Protein AF-A0AAV1U982-F1 (afdb_monomer_lite)

Secondary structure (DSSP, 8-state):
---------------HHHHHHHHHHHHHHHHHHHHH-TT-----SSHHHHHHHHHHHHHHHHHHHHHHHHHHHHH----TTS-HHHHHHHHHHHHH--

Structure (mmCIF, N/CA/C/O backbone):
data_AF-A0AAV1U982-F1
#
_entry.id   AF-A0AAV1U982-F1
#
loop_
_atom_site.group_PDB
_atom_site.id
_atom_site.type_symbol
_atom_site.label_atom_id
_atom_site.label_alt_id
_atom_site.label_comp_id
_atom_site.label_asym_id
_atom_site.label_entity_id
_atom_site.label_seq_id
_atom_site.pdbx_PDB_ins_code
_atom_site.Cartn_x
_atom_site.Cartn_y
_atom_site.Cartn_z
_atom_site.occupancy
_atom_site.B_iso_or_equiv
_atom_site.auth_seq_id
_atom_site.auth_comp_id
_atom_site.auth_asym_id
_atom_site.auth_atom_id
_atom_site.pdbx_PDB_model_num
ATOM 1 N N . MET A 1 1 ? 1.838 25.185 39.416 1.00 40.28 1 MET A N 1
ATOM 2 C CA . MET A 1 1 ? 0.554 24.454 39.418 1.00 40.28 1 MET A CA 1
ATOM 3 C C . MET A 1 1 ? 0.327 23.900 38.020 1.00 40.28 1 MET A C 1
ATOM 5 O O . MET A 1 1 ? -0.141 24.627 37.158 1.00 40.28 1 MET A O 1
ATOM 9 N N . LEU A 1 2 ? 0.761 22.664 37.767 1.00 40.66 2 LEU A N 1
ATOM 10 C CA . LEU A 1 2 ? 0.480 21.947 36.520 1.00 40.66 2 LEU A CA 1
ATOM 11 C C . LEU A 1 2 ? -0.808 21.162 36.752 1.00 40.66 2 LEU A C 1
ATOM 13 O O . LEU A 1 2 ? -0.818 20.217 37.538 1.00 40.66 2 LEU A O 1
ATOM 17 N N . ALA A 1 3 ? -1.898 21.638 36.156 1.00 47.47 3 ALA A N 1
ATOM 18 C CA . ALA A 1 3 ? -3.195 20.991 36.240 1.00 47.47 3 ALA A CA 1
ATOM 19 C C . ALA A 1 3 ? -3.111 19.592 35.621 1.00 47.47 3 ALA A C 1
ATOM 21 O O . ALA A 1 3 ? -2.568 19.406 34.531 1.00 47.47 3 ALA A O 1
ATOM 22 N N . HIS A 1 4 ? -3.626 18.624 36.369 1.00 44.03 4 HIS A N 1
ATOM 23 C CA . HIS A 1 4 ? -3.755 17.233 35.989 1.00 44.03 4 HIS A CA 1
ATOM 24 C C . HIS A 1 4 ? -4.464 17.097 34.642 1.00 44.03 4 HIS A C 1
ATOM 26 O O . HIS A 1 4 ? -5.653 17.379 34.518 1.00 44.03 4 HIS A O 1
ATOM 32 N N . VAL A 1 5 ? -3.736 16.609 33.639 1.00 49.09 5 VAL A N 1
ATOM 33 C CA . VAL A 1 5 ? -4.357 15.882 32.536 1.00 49.09 5 VAL A CA 1
ATOM 34 C C . VAL A 1 5 ? -4.720 14.519 33.112 1.00 49.09 5 VAL A C 1
ATOM 36 O O . VAL A 1 5 ? -3.931 13.577 33.066 1.00 49.09 5 VAL A O 1
ATOM 39 N N . GLU A 1 6 ? -5.893 14.436 33.737 1.00 45.06 6 GLU A N 1
ATOM 40 C CA . GLU A 1 6 ? -6.558 13.155 33.940 1.00 45.06 6 GLU A CA 1
ATOM 41 C C . GLU A 1 6 ? -6.852 12.587 32.553 1.00 45.06 6 GLU A C 1
ATOM 43 O O . GLU A 1 6 ? -7.830 12.935 31.889 1.00 45.06 6 GLU A O 1
ATOM 48 N N . VAL A 1 7 ? -5.962 11.712 32.089 1.00 53.00 7 VAL A N 1
ATOM 49 C CA . VAL A 1 7 ? -6.302 10.753 31.048 1.00 53.00 7 VAL A CA 1
ATOM 50 C C . VAL A 1 7 ? -7.336 9.831 31.679 1.00 53.00 7 VAL A C 1
ATOM 52 O O . VAL A 1 7 ? -7.006 8.852 32.342 1.00 53.00 7 VAL A O 1
ATOM 55 N N . VAL A 1 8 ? -8.607 10.184 31.512 1.00 44.59 8 VAL A N 1
ATOM 56 C CA . VAL A 1 8 ? -9.733 9.309 31.815 1.00 44.59 8 VAL A CA 1
ATOM 57 C C . VAL A 1 8 ? -9.675 8.153 30.816 1.00 44.59 8 VAL A C 1
ATOM 59 O O . VAL A 1 8 ? -10.343 8.155 29.784 1.00 44.59 8 VAL A O 1
ATOM 62 N N . THR A 1 9 ? -8.866 7.135 31.107 1.00 49.06 9 THR A N 1
ATOM 63 C CA . THR A 1 9 ? -9.053 5.791 30.556 1.00 49.06 9 THR A CA 1
ATOM 64 C C . THR A 1 9 ? -10.247 5.169 31.266 1.00 49.06 9 THR A C 1
ATOM 66 O O . THR A 1 9 ? -10.111 4.275 32.096 1.00 49.06 9 THR A O 1
ATOM 69 N N . LYS A 1 10 ? -11.445 5.681 30.967 1.00 45.72 10 LYS A N 1
ATOM 70 C CA . LYS A 1 10 ? -12.675 4.942 31.229 1.00 45.72 10 LYS A CA 1
ATOM 71 C C . LYS A 1 10 ? -12.667 3.790 30.234 1.00 45.72 10 LYS A C 1
ATOM 73 O O . LYS A 1 10 ? -12.790 4.032 29.032 1.00 45.72 10 LYS A O 1
ATOM 78 N N . GLU A 1 11 ? -12.457 2.571 30.720 1.00 51.62 11 GLU A N 1
ATOM 79 C CA . GLU A 1 11 ? -12.699 1.355 29.947 1.00 51.62 11 GLU A CA 1
ATOM 80 C C . GLU A 1 11 ? -14.103 1.485 29.341 1.00 51.62 11 GLU A C 1
ATOM 82 O O . GLU A 1 11 ? -15.107 1.509 30.054 1.00 51.62 11 GLU A O 1
ATOM 87 N N . ARG A 1 12 ? -14.182 1.740 28.028 1.00 60.62 12 ARG A N 1
ATOM 88 C CA . ARG A 1 12 ? -15.472 1.860 27.348 1.00 60.62 12 ARG A CA 1
ATOM 89 C C . ARG A 1 12 ? -16.096 0.474 27.352 1.00 60.62 12 ARG A C 1
ATOM 91 O O . ARG A 1 12 ? -15.610 -0.411 26.650 1.00 60.62 12 ARG A O 1
ATOM 98 N N . GLU A 1 13 ? -17.177 0.313 28.108 1.00 63.88 13 GLU A N 1
ATOM 99 C CA . GLU A 1 13 ? -18.085 -0.818 27.944 1.00 63.88 13 GLU A CA 1
ATOM 100 C C . GLU A 1 13 ? -18.425 -0.951 26.458 1.00 63.88 13 GLU A C 1
ATOM 102 O O . GLU A 1 13 ? -18.848 0.003 25.795 1.00 63.88 13 GLU A O 1
ATOM 107 N N . THR A 1 14 ? -18.125 -2.121 25.907 1.00 68.50 14 THR A N 1
ATOM 108 C CA . THR A 1 14 ? -18.278 -2.398 24.484 1.00 68.50 14 THR A CA 1
ATOM 109 C C . THR A 1 14 ? -19.759 -2.650 24.226 1.00 68.50 14 THR A C 1
ATOM 111 O O . THR A 1 14 ? -20.268 -3.723 24.531 1.00 68.50 14 THR A O 1
ATOM 114 N N . THR A 1 15 ? -20.479 -1.637 23.746 1.00 86.19 15 THR A N 1
ATOM 115 C CA . THR A 1 15 ? -21.914 -1.759 23.456 1.00 86.19 15 THR A CA 1
ATOM 116 C C . THR A 1 15 ? -22.147 -2.533 22.157 1.00 86.19 15 THR A C 1
ATOM 118 O O . THR A 1 15 ? -21.286 -2.562 21.278 1.00 86.19 15 THR A O 1
ATOM 121 N N . GLU A 1 16 ? -23.327 -3.131 21.994 1.00 85.44 16 GLU A N 1
ATOM 122 C CA . GLU A 1 16 ? -23.722 -3.809 20.747 1.00 85.44 16 GLU A CA 1
ATOM 123 C C . GLU A 1 16 ? -23.619 -2.869 19.534 1.00 85.44 16 GLU A C 1
ATOM 125 O O . GLU A 1 16 ? -22.987 -3.203 18.536 1.00 85.44 16 GLU A O 1
ATOM 130 N N . ALA A 1 17 ? -24.086 -1.625 19.682 1.00 86.94 17 ALA A N 1
ATOM 131 C CA . ALA A 1 17 ? -23.926 -0.586 18.665 1.00 86.94 17 ALA A CA 1
ATOM 132 C C . ALA A 1 17 ? -22.451 -0.281 18.335 1.00 86.94 17 ALA A C 1
ATOM 134 O O . ALA A 1 17 ? -22.129 0.105 17.212 1.00 86.94 17 ALA A O 1
ATOM 135 N N . TRP A 1 18 ? -21.529 -0.426 19.292 1.00 85.31 18 TRP A N 1
ATOM 136 C CA . TRP A 1 18 ? -20.099 -0.273 19.021 1.00 85.31 18 TRP A CA 1
ATOM 137 C C . TRP A 1 18 ? -19.561 -1.443 18.189 1.00 85.31 18 TRP A C 1
ATOM 139 O O . TRP A 1 18 ? -18.811 -1.211 17.245 1.00 85.31 18 TRP A O 1
ATOM 149 N N . LEU A 1 19 ? -19.982 -2.675 18.490 1.00 87.69 19 LEU A N 1
ATOM 150 C CA . LEU A 1 19 ? -19.594 -3.876 17.742 1.00 87.69 19 LEU A CA 1
ATOM 151 C C . LEU A 1 19 ? -20.119 -3.845 16.301 1.00 87.69 19 LEU A C 1
ATOM 153 O O . LEU A 1 19 ? -19.364 -4.122 15.374 1.00 87.69 19 LEU A O 1
ATOM 157 N N . GLU A 1 20 ? -21.372 -3.440 16.092 1.00 89.44 20 GLU A N 1
ATOM 158 C CA . GLU A 1 20 ? -21.938 -3.273 14.746 1.00 89.44 20 GLU A CA 1
ATOM 159 C C . GLU A 1 20 ? -21.163 -2.242 13.915 1.00 89.44 20 GLU A C 1
ATOM 161 O O . GLU A 1 20 ? -20.906 -2.448 12.725 1.00 89.44 20 GLU A O 1
ATOM 166 N N . ASN A 1 21 ? -20.758 -1.135 14.543 1.00 89.44 21 ASN A N 1
ATOM 167 C CA . ASN A 1 21 ? -19.942 -0.118 13.888 1.00 89.44 21 ASN A CA 1
ATOM 168 C C . ASN A 1 21 ? -18.518 -0.613 13.593 1.00 89.44 21 ASN A C 1
ATOM 170 O O . ASN A 1 21 ? -17.988 -0.294 12.530 1.00 89.44 21 ASN A O 1
ATOM 174 N N . ASP A 1 22 ? -17.909 -1.406 14.480 1.00 87.38 22 ASP A N 1
ATOM 175 C CA . ASP A 1 22 ? -16.592 -2.018 14.249 1.00 87.38 22 ASP A CA 1
ATOM 176 C C . ASP A 1 22 ? -16.634 -3.011 13.075 1.00 87.38 22 ASP A C 1
ATOM 178 O O . ASP A 1 22 ? -15.781 -2.951 12.192 1.00 87.38 22 ASP A O 1
ATOM 182 N N . VAL A 1 23 ? -17.674 -3.848 12.984 1.00 91.38 23 VAL A N 1
ATOM 183 C CA . VAL A 1 23 ? -17.868 -4.771 11.849 1.00 91.38 23 VAL A CA 1
ATOM 184 C C . VAL A 1 23 ? -18.075 -4.007 10.540 1.00 91.38 23 VAL A C 1
ATOM 186 O O . VAL A 1 23 ? -17.450 -4.332 9.532 1.00 91.38 23 VAL A O 1
ATOM 189 N N . ARG A 1 24 ? -18.898 -2.950 10.546 1.00 92.19 24 ARG A N 1
ATOM 190 C CA . ARG A 1 24 ? -19.110 -2.104 9.361 1.00 92.19 24 ARG A CA 1
ATOM 191 C C . ARG A 1 24 ? -17.822 -1.416 8.911 1.00 92.19 24 ARG A C 1
ATOM 193 O O . ARG A 1 24 ? -17.547 -1.342 7.718 1.00 92.19 24 ARG A O 1
ATOM 200 N N . ALA A 1 25 ? -17.029 -0.914 9.853 1.00 90.19 25 ALA A N 1
ATOM 201 C CA . ALA A 1 25 ? -15.741 -0.307 9.548 1.0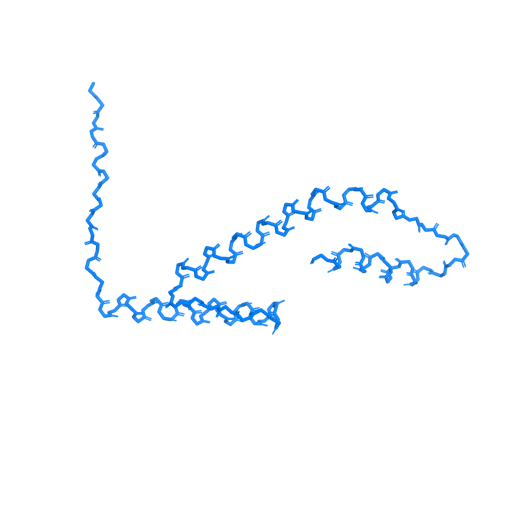0 90.19 25 ALA A CA 1
ATOM 202 C C . ALA A 1 25 ? -14.751 -1.334 8.972 1.00 90.19 25 ALA A C 1
ATOM 204 O O . ALA A 1 25 ? -14.023 -1.015 8.034 1.00 90.19 25 ALA A O 1
ATOM 205 N N . LEU A 1 26 ? -14.750 -2.567 9.487 1.00 88.56 26 LEU A N 1
ATOM 206 C CA . LEU A 1 26 ? -13.915 -3.651 8.973 1.00 88.56 26 LEU A CA 1
ATOM 207 C C . LEU A 1 26 ? -14.281 -4.023 7.528 1.00 88.56 26 LEU A C 1
ATOM 209 O O . LEU A 1 26 ? -13.382 -4.206 6.712 1.00 88.56 26 LEU A O 1
ATOM 213 N N . ASP A 1 27 ? -15.574 -4.077 7.203 1.00 87.88 27 ASP A N 1
ATOM 214 C CA . ASP A 1 27 ? -16.071 -4.341 5.847 1.00 87.88 27 ASP A CA 1
ATOM 215 C C . ASP A 1 27 ? -15.641 -3.247 4.849 1.00 87.88 27 ASP A C 1
ATOM 217 O O . ASP A 1 27 ? -15.086 -3.544 3.791 1.00 87.88 27 ASP A O 1
ATOM 221 N N . ILE A 1 28 ? -15.769 -1.969 5.229 1.00 87.75 28 ILE A N 1
ATOM 222 C CA . ILE A 1 28 ? -15.295 -0.833 4.414 1.00 87.75 28 ILE A CA 1
ATOM 223 C C . ILE A 1 28 ? -13.785 -0.931 4.151 1.00 87.75 28 ILE A C 1
ATOM 225 O O . ILE A 1 28 ? -13.328 -0.711 3.026 1.00 87.75 28 ILE A O 1
ATOM 229 N N . ILE A 1 29 ? -12.999 -1.267 5.179 1.00 85.38 29 ILE A N 1
ATOM 230 C CA . ILE A 1 29 ? -11.550 -1.446 5.045 1.00 85.38 29 ILE A CA 1
ATOM 231 C C . ILE A 1 29 ? -11.238 -2.61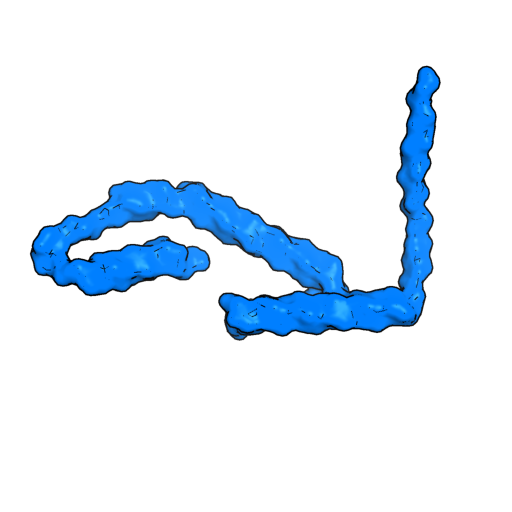4 4.099 1.00 85.38 29 ILE A C 1
ATOM 233 O O . ILE A 1 29 ? -10.396 -2.465 3.214 1.00 85.38 29 ILE A O 1
ATOM 237 N N . ALA A 1 30 ? -11.917 -3.754 4.252 1.00 83.00 30 ALA A N 1
ATOM 238 C CA . ALA A 1 30 ? -11.706 -4.933 3.416 1.00 83.00 30 ALA A CA 1
ATOM 239 C C . ALA A 1 30 ? -11.991 -4.644 1.934 1.00 83.00 30 ALA A C 1
ATOM 241 O O . ALA A 1 30 ? -11.148 -4.943 1.090 1.00 83.00 30 ALA A O 1
ATOM 242 N N . GLN A 1 31 ? -13.104 -3.973 1.626 1.00 82.06 31 GLN A N 1
ATOM 243 C CA . GLN A 1 31 ? -13.453 -3.580 0.256 1.00 82.06 31 GLN A CA 1
ATOM 244 C C . GLN A 1 31 ? -12.401 -2.652 -0.369 1.00 82.06 31 GLN A C 1
ATOM 246 O O . GLN A 1 31 ? -12.011 -2.831 -1.524 1.00 82.06 31 GLN A O 1
ATOM 251 N N . GLY A 1 32 ? -11.898 -1.676 0.397 1.00 78.75 32 GLY A N 1
ATOM 252 C CA . GLY A 1 32 ? -10.840 -0.775 -0.068 1.00 78.75 32 GLY A CA 1
ATOM 253 C C . GLY A 1 32 ? -9.526 -1.502 -0.380 1.00 78.75 32 GLY A C 1
ATOM 254 O O . GLY A 1 32 ? -8.859 -1.179 -1.365 1.00 78.75 32 GLY A O 1
ATOM 255 N N . VAL A 1 33 ? -9.171 -2.507 0.426 1.00 76.69 33 VAL A N 1
ATOM 256 C CA . VAL A 1 33 ? -7.964 -3.326 0.227 1.00 76.69 33 VAL A CA 1
ATOM 257 C C . VAL A 1 33 ? -8.120 -4.281 -0.950 1.00 76.69 33 VAL A C 1
ATOM 259 O O . VAL A 1 33 ? -7.196 -4.376 -1.751 1.00 76.69 33 VAL A O 1
ATOM 262 N N . GLU A 1 34 ? -9.264 -4.952 -1.098 1.00 71.31 34 GLU A N 1
ATOM 263 C CA . GLU A 1 34 ? -9.525 -5.849 -2.232 1.00 71.31 34 GLU A CA 1
ATOM 264 C C . GLU A 1 34 ? -9.465 -5.105 -3.573 1.00 71.31 34 GLU A C 1
ATOM 266 O O . GLU A 1 34 ? -8.910 -5.627 -4.540 1.00 71.31 34 GLU A O 1
ATOM 271 N N . LEU A 1 35 ? -9.954 -3.859 -3.615 1.00 64.00 35 LEU A N 1
ATOM 272 C CA . LEU A 1 35 ? -9.912 -3.022 -4.815 1.00 64.00 35 LEU A CA 1
ATOM 273 C C . LEU A 1 35 ? -8.479 -2.649 -5.233 1.00 64.00 35 LEU A C 1
ATOM 275 O O . LEU A 1 35 ? -8.181 -2.603 -6.425 1.00 64.00 35 LEU A O 1
ATOM 279 N N . GLN A 1 36 ? -7.594 -2.361 -4.274 1.00 63.53 36 GLN A N 1
ATOM 280 C CA . GLN A 1 36 ? -6.228 -1.893 -4.558 1.00 63.53 36 GLN A CA 1
ATOM 281 C C . GLN A 1 36 ? -5.188 -3.025 -4.581 1.00 63.53 36 GLN A C 1
ATOM 283 O O . GLN A 1 36 ? -4.163 -2.920 -5.256 1.00 63.53 36 GLN A O 1
ATOM 288 N N . HIS A 1 37 ? -5.432 -4.113 -3.850 1.00 68.00 37 HIS A N 1
ATOM 289 C CA . HIS A 1 37 ? -4.513 -5.232 -3.652 1.00 68.00 37 HIS A CA 1
ATOM 290 C C . HIS A 1 37 ? -5.269 -6.570 -3.597 1.00 68.00 37 HIS A C 1
ATOM 292 O O . HIS A 1 37 ? -5.361 -7.184 -2.531 1.00 68.00 37 HIS A O 1
ATOM 298 N N . PRO A 1 38 ? -5.749 -7.084 -4.743 1.00 59.28 38 PRO A N 1
ATOM 299 C CA . PRO A 1 38 ? -6.633 -8.253 -4.800 1.00 59.28 38 PRO A CA 1
ATOM 300 C C . PRO A 1 38 ? -6.028 -9.559 -4.247 1.00 59.28 38 PRO A C 1
ATOM 302 O O . PRO A 1 38 ? -6.748 -10.521 -4.002 1.00 59.28 38 PRO A O 1
ATOM 305 N N . THR A 1 39 ? -4.713 -9.620 -4.013 1.00 63.41 39 THR A N 1
ATOM 306 C CA . THR A 1 39 ? -4.037 -10.766 -3.376 1.00 63.41 39 THR A CA 1
ATOM 307 C C . THR A 1 39 ? -3.985 -10.692 -1.847 1.00 63.41 39 THR A C 1
ATOM 309 O O . THR A 1 39 ? -3.603 -11.671 -1.204 1.00 63.41 39 THR A O 1
ATOM 312 N N . LYS A 1 40 ? -4.354 -9.559 -1.234 1.00 64.56 40 LYS A N 1
ATOM 313 C CA . LYS A 1 40 ? -4.216 -9.328 0.209 1.00 64.56 40 LYS A CA 1
ATOM 314 C C . LYS A 1 40 ? -5.553 -9.485 0.919 1.00 64.56 40 LYS A C 1
ATOM 316 O O . LYS A 1 40 ? -6.341 -8.552 1.009 1.00 64.56 40 LYS A O 1
ATOM 321 N N . LYS A 1 41 ? -5.771 -10.665 1.497 1.00 66.94 41 LYS A N 1
ATOM 322 C CA . LYS A 1 41 ? -6.877 -10.905 2.425 1.00 66.94 41 LYS A CA 1
ATOM 323 C C . LYS A 1 41 ? -6.449 -10.535 3.844 1.00 66.94 41 LYS A C 1
ATOM 325 O O . LYS A 1 41 ? -5.449 -11.052 4.339 1.00 66.94 41 LYS A O 1
ATOM 330 N N . LEU A 1 42 ? -7.200 -9.654 4.501 1.00 73.50 42 LEU A N 1
ATOM 331 C CA . LEU A 1 42 ? -6.944 -9.292 5.894 1.00 73.50 42 LEU A CA 1
ATOM 332 C C . LEU A 1 42 ? -7.464 -10.384 6.841 1.00 73.50 42 LEU A C 1
ATOM 334 O O . LEU A 1 42 ? -8.590 -10.851 6.690 1.00 73.50 42 LEU A O 1
ATOM 338 N N . SER A 1 43 ? -6.670 -10.775 7.840 1.00 77.06 43 SER A N 1
ATOM 339 C CA . SER A 1 43 ? -7.051 -11.779 8.850 1.00 77.06 43 SER A CA 1
ATOM 340 C C . SER A 1 43 ? -7.532 -11.162 10.173 1.00 77.06 43 SER A C 1
ATOM 342 O O . SER A 1 43 ? -7.433 -11.793 11.224 1.00 77.06 43 SER A O 1
ATOM 344 N N . SER A 1 44 ? -7.983 -9.907 10.159 1.00 79.25 44 SER A N 1
ATOM 345 C CA . SER A 1 44 ? -8.338 -9.151 11.366 1.00 79.25 44 SER A CA 1
ATOM 346 C C . SER A 1 44 ? -9.805 -9.337 11.751 1.00 79.25 44 SER A C 1
ATOM 348 O O . SER A 1 44 ? -10.676 -9.334 10.892 1.00 79.25 44 SER A O 1
ATOM 350 N N . THR A 1 45 ? -10.081 -9.447 13.053 1.00 83.69 45 THR A N 1
ATOM 351 C CA . THR A 1 45 ? -11.453 -9.577 13.591 1.00 83.69 45 THR A CA 1
ATOM 352 C C . THR A 1 45 ? -12.048 -8.233 14.023 1.00 83.69 45 THR A C 1
ATOM 354 O O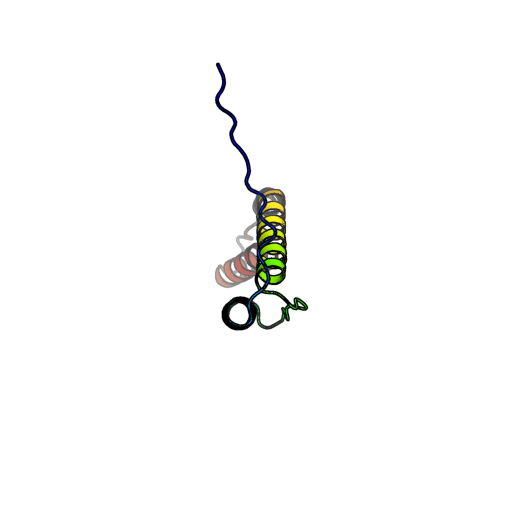 . THR A 1 45 ? -13.240 -8.164 14.294 1.00 83.69 45 THR A O 1
ATOM 357 N N . ARG A 1 46 ? -11.230 -7.171 14.101 1.00 86.06 46 ARG A N 1
ATOM 358 C CA . ARG A 1 46 ? -11.659 -5.805 14.446 1.00 86.06 46 ARG A CA 1
ATOM 359 C C . ARG A 1 46 ? -11.104 -4.768 13.482 1.00 86.06 46 ARG A C 1
ATOM 361 O O . ARG A 1 46 ? -9.963 -4.907 13.023 1.00 86.06 46 ARG A O 1
ATOM 368 N N . ALA A 1 47 ? -11.843 -3.683 13.262 1.00 85.31 47 ALA A N 1
ATOM 369 C CA . ALA A 1 47 ? -11.444 -2.619 12.339 1.00 85.31 47 ALA A CA 1
ATOM 370 C C . ALA A 1 47 ? -10.142 -1.925 12.763 1.00 85.31 47 ALA A C 1
ATOM 372 O O . ALA A 1 47 ? -9.295 -1.619 11.927 1.00 85.31 47 ALA A O 1
ATOM 373 N N . ILE A 1 48 ? -9.925 -1.730 14.068 1.00 83.12 48 ILE A N 1
ATOM 374 C CA . ILE A 1 48 ? -8.692 -1.094 14.560 1.00 83.12 48 ILE A CA 1
ATOM 375 C C . ILE A 1 48 ? -7.442 -1.939 14.278 1.00 83.12 48 ILE A C 1
ATOM 377 O O . ILE A 1 48 ? -6.388 -1.406 13.940 1.00 83.12 48 ILE A O 1
ATOM 381 N N . GLN A 1 49 ? -7.558 -3.265 14.371 1.00 83.25 49 GLN A N 1
ATOM 382 C CA . GLN A 1 49 ? -6.452 -4.180 14.082 1.00 83.25 49 GLN A CA 1
ATOM 383 C C . GLN A 1 49 ? -6.159 -4.213 12.583 1.00 83.25 49 GLN A C 1
ATOM 385 O O . GLN A 1 49 ? -4.997 -4.176 12.182 1.00 83.25 49 GLN A O 1
ATOM 390 N N . ALA A 1 50 ? -7.220 -4.220 11.773 1.00 84.88 50 ALA A N 1
ATOM 391 C CA . ALA A 1 50 ? -7.135 -4.113 10.326 1.00 84.88 50 ALA A CA 1
ATOM 392 C C . ALA A 1 50 ? -6.399 -2.837 9.891 1.00 84.88 50 ALA A C 1
ATOM 394 O O . ALA A 1 50 ? -5.445 -2.889 9.114 1.00 84.88 50 ALA A O 1
ATOM 395 N N . TRP A 1 51 ? -6.799 -1.698 10.457 1.00 83.19 51 TRP A N 1
ATOM 396 C CA . TRP A 1 51 ? -6.200 -0.396 10.187 1.00 83.19 51 TRP A CA 1
ATOM 397 C C . TRP A 1 51 ? -4.716 -0.327 10.561 1.00 83.19 51 TRP A C 1
ATOM 399 O O . TRP A 1 51 ? -3.904 0.159 9.771 1.00 83.19 51 TRP A O 1
ATOM 409 N N . LEU A 1 52 ? -4.345 -0.825 11.744 1.00 82.44 52 LEU A N 1
ATOM 410 C CA . LEU A 1 52 ? -2.952 -0.834 12.198 1.00 82.44 52 LEU A CA 1
ATOM 411 C C . LEU A 1 52 ? -2.074 -1.712 11.303 1.00 82.44 52 LEU A C 1
ATOM 413 O O . LEU A 1 52 ? -1.002 -1.273 10.895 1.00 82.44 52 LEU A O 1
ATOM 417 N N . MET A 1 53 ? -2.553 -2.905 10.941 1.00 83.69 53 MET A N 1
ATOM 418 C CA . MET A 1 53 ? -1.833 -3.819 10.052 1.00 83.69 53 MET A CA 1
ATOM 419 C C . MET A 1 53 ? -1.595 -3.198 8.674 1.00 83.69 53 MET A C 1
ATOM 421 O O . MET A 1 53 ? -0.491 -3.282 8.138 1.00 83.69 53 MET A O 1
ATOM 425 N N . LEU A 1 54 ? -2.611 -2.541 8.111 1.00 81.00 54 LEU A N 1
ATOM 426 C CA . LEU A 1 54 ? -2.479 -1.839 6.836 1.00 81.00 54 LEU A CA 1
ATOM 427 C C . LEU A 1 54 ? -1.517 -0.662 6.944 1.00 81.00 54 LEU A C 1
ATOM 429 O O . LEU A 1 54 ? -0.622 -0.533 6.116 1.00 81.00 54 LEU A O 1
ATOM 433 N N . SER A 1 55 ? -1.662 0.164 7.978 1.00 79.19 55 SER A N 1
ATOM 434 C CA . SER A 1 55 ? -0.785 1.315 8.205 1.00 79.19 55 SER A CA 1
ATOM 435 C C . SER A 1 55 ? 0.675 0.884 8.327 1.00 79.19 55 SER A C 1
ATOM 437 O O . SER A 1 55 ? 1.547 1.469 7.691 1.00 79.19 55 SER A O 1
ATOM 439 N N . GLU A 1 56 ? 0.956 -0.168 9.095 1.00 81.06 56 GLU A N 1
ATOM 440 C CA . GLU A 1 56 ? 2.304 -0.710 9.239 1.00 81.06 56 GLU A CA 1
ATOM 441 C C . GLU A 1 56 ? 2.823 -1.306 7.928 1.00 81.06 56 GLU A C 1
ATOM 443 O O . GLU A 1 56 ? 3.959 -1.027 7.544 1.00 81.06 56 GLU A O 1
ATOM 448 N N . PHE A 1 57 ? 1.990 -2.055 7.199 1.00 78.75 57 PHE A N 1
ATOM 449 C CA . PHE A 1 57 ? 2.339 -2.589 5.885 1.00 78.75 57 PHE A CA 1
ATOM 450 C C . PHE A 1 57 ? 2.718 -1.467 4.908 1.00 78.75 57 PHE A C 1
ATOM 452 O O . PHE A 1 57 ? 3.819 -1.480 4.361 1.00 78.75 57 PHE A O 1
ATOM 459 N N . TYR A 1 58 ? 1.852 -0.469 4.719 1.00 74.69 58 TYR A N 1
ATOM 460 C CA . TYR A 1 58 ? 2.106 0.628 3.785 1.00 74.69 58 TYR A CA 1
ATOM 461 C C . TYR A 1 58 ? 3.282 1.492 4.220 1.00 74.69 58 TYR A C 1
ATOM 463 O O . TYR A 1 58 ? 4.085 1.872 3.372 1.00 74.69 58 TYR A O 1
ATOM 471 N N . ASN A 1 59 ? 3.439 1.770 5.516 1.00 75.25 59 ASN A N 1
ATOM 472 C CA . ASN A 1 59 ? 4.590 2.518 6.016 1.00 75.25 59 ASN A CA 1
ATOM 473 C C . ASN A 1 59 ? 5.889 1.741 5.793 1.00 75.25 59 ASN A C 1
ATOM 475 O O . ASN A 1 59 ? 6.875 2.315 5.334 1.00 75.25 59 ASN A O 1
ATOM 479 N N . ARG A 1 60 ? 5.893 0.431 6.057 1.00 76.19 60 ARG A N 1
ATOM 480 C CA . ARG A 1 60 ? 7.061 -0.426 5.841 1.00 76.19 60 ARG A CA 1
ATOM 481 C C . ARG A 1 60 ? 7.407 -0.542 4.363 1.00 76.19 60 ARG A C 1
ATOM 483 O O . ARG A 1 60 ? 8.577 -0.389 4.027 1.00 76.19 60 ARG A O 1
ATOM 490 N N . THR A 1 61 ? 6.429 -0.774 3.491 1.00 73.56 61 THR A N 1
ATOM 491 C CA . THR A 1 61 ? 6.646 -0.807 2.040 1.00 73.56 61 THR A CA 1
ATOM 492 C C . THR A 1 61 ? 7.115 0.556 1.548 1.00 73.56 61 THR A C 1
ATOM 494 O O . THR A 1 61 ? 8.127 0.633 0.873 1.00 73.56 61 THR A O 1
ATOM 497 N N . THR A 1 62 ? 6.496 1.657 1.970 1.00 75.81 62 THR A N 1
ATOM 498 C CA . THR A 1 62 ? 6.915 3.011 1.566 1.00 75.81 62 THR A CA 1
ATOM 499 C C . THR A 1 62 ? 8.338 3.336 2.020 1.00 75.81 62 THR A C 1
ATOM 501 O O . THR A 1 62 ? 9.116 3.860 1.230 1.00 75.81 62 THR A O 1
ATOM 504 N N . LEU A 1 63 ? 8.717 2.996 3.255 1.00 75.88 63 LEU A N 1
ATOM 505 C CA . LEU A 1 63 ? 10.077 3.203 3.765 1.00 75.88 63 LEU A CA 1
ATOM 506 C C . LEU A 1 63 ? 11.097 2.288 3.084 1.00 75.88 63 LEU A C 1
ATOM 508 O O . LEU A 1 63 ? 12.196 2.733 2.756 1.00 75.88 63 LEU A O 1
ATOM 512 N N . HIS A 1 64 ? 10.741 1.025 2.847 1.00 74.69 64 HIS A N 1
ATOM 513 C CA . HIS A 1 64 ? 11.578 0.089 2.103 1.00 74.69 64 HIS A CA 1
ATOM 514 C C . HIS A 1 64 ? 11.804 0.581 0.669 1.00 74.69 64 HIS A C 1
ATOM 516 O O . HIS A 1 64 ? 12.945 0.638 0.209 1.00 74.69 64 HIS A O 1
ATOM 522 N N . ASN A 1 65 ? 10.741 1.025 0.001 1.00 72.44 65 ASN A N 1
ATOM 523 C CA . ASN A 1 65 ? 10.787 1.617 -1.329 1.00 72.44 65 ASN A CA 1
ATOM 524 C C . ASN A 1 65 ? 11.652 2.877 -1.295 1.00 72.44 65 ASN A C 1
ATOM 526 O O . ASN A 1 65 ? 12.596 2.990 -2.062 1.00 72.44 65 ASN A O 1
ATOM 530 N N . TRP A 1 66 ? 11.428 3.785 -0.349 1.00 78.75 66 TRP A N 1
ATOM 531 C CA . TRP A 1 66 ? 12.223 5.003 -0.205 1.00 78.75 66 TRP A CA 1
ATOM 532 C C . TRP A 1 66 ? 13.721 4.728 -0.004 1.00 78.75 66 TRP A C 1
ATOM 534 O O . TRP A 1 66 ? 14.551 5.392 -0.619 1.00 78.75 66 TRP A O 1
ATOM 544 N N . ALA A 1 67 ? 14.079 3.725 0.799 1.00 81.19 67 ALA A N 1
ATOM 545 C CA . ALA A 1 67 ? 15.474 3.363 1.033 1.00 81.19 67 ALA A CA 1
ATOM 546 C C . ALA A 1 67 ? 16.124 2.664 -0.177 1.00 81.19 67 ALA A C 1
ATOM 548 O O . ALA A 1 67 ? 17.325 2.808 -0.410 1.00 81.19 67 ALA A O 1
ATOM 549 N N . THR A 1 68 ? 15.347 1.904 -0.952 1.00 81.56 68 THR A N 1
ATOM 550 C CA . THR A 1 68 ? 15.877 1.028 -2.012 1.00 81.56 68 THR A CA 1
ATOM 551 C C . THR A 1 68 ? 15.806 1.674 -3.401 1.00 81.56 68 THR A C 1
ATOM 553 O O . THR A 1 68 ? 16.676 1.438 -4.242 1.00 81.56 68 THR A O 1
ATOM 556 N N . MET A 1 69 ? 14.818 2.539 -3.646 1.00 84.44 69 MET A N 1
ATOM 557 C CA . MET A 1 69 ? 14.572 3.185 -4.941 1.00 84.44 69 MET A CA 1
ATOM 558 C C . MET A 1 69 ? 15.729 4.066 -5.434 1.00 84.44 69 MET A C 1
ATOM 560 O O . MET A 1 69 ? 16.078 3.933 -6.605 1.00 84.44 69 MET A O 1
ATOM 564 N N . PRO A 1 70 ? 16.396 4.901 -4.609 1.00 85.38 70 PRO A N 1
ATOM 565 C CA . PRO A 1 70 ? 17.524 5.714 -5.072 1.00 85.38 70 PRO A CA 1
ATOM 566 C C . PRO A 1 70 ? 18.671 4.874 -5.645 1.00 85.38 70 PRO A C 1
ATOM 568 O O . PRO A 1 70 ? 19.260 5.229 -6.664 1.00 85.38 70 PRO A O 1
ATOM 571 N N . ARG A 1 71 ? 18.952 3.720 -5.028 1.00 87.00 71 ARG A N 1
ATOM 572 C CA . ARG A 1 71 ? 19.963 2.779 -5.518 1.00 87.00 71 ARG A CA 1
ATOM 573 C C . ARG A 1 71 ? 19.535 2.131 -6.834 1.00 87.00 71 ARG A C 1
ATOM 575 O O . ARG A 1 71 ? 20.322 2.111 -7.774 1.00 87.00 71 ARG A O 1
ATOM 582 N N . ARG A 1 72 ? 18.292 1.647 -6.924 1.00 85.31 72 ARG A N 1
ATOM 583 C CA . ARG A 1 72 ? 17.765 1.032 -8.156 1.00 85.31 72 ARG A CA 1
ATOM 584 C C . ARG A 1 72 ? 17.740 2.028 -9.316 1.00 85.31 72 ARG A C 1
ATOM 586 O O . ARG A 1 72 ? 18.119 1.664 -10.421 1.00 85.31 72 ARG A O 1
ATOM 593 N N . PHE A 1 73 ? 17.381 3.289 -9.066 1.00 86.19 73 PHE A N 1
ATOM 594 C CA . PHE A 1 73 ? 17.461 4.349 -10.075 1.00 86.19 73 PHE A CA 1
ATOM 595 C C . PHE A 1 73 ? 18.894 4.641 -10.520 1.00 86.19 73 PHE A C 1
ATOM 597 O O . PHE A 1 73 ? 19.115 4.879 -11.701 1.00 86.19 73 PHE A O 1
ATOM 604 N N . HIS A 1 74 ? 19.867 4.603 -9.608 1.00 89.00 74 HIS A N 1
ATOM 605 C CA . HIS A 1 74 ? 21.277 4.759 -9.970 1.00 89.00 74 HIS A CA 1
ATOM 606 C C . HIS A 1 74 ? 21.794 3.595 -10.833 1.00 89.00 74 HIS A C 1
ATOM 608 O O . HIS A 1 74 ? 22.610 3.790 -11.732 1.00 89.00 74 HIS A O 1
ATOM 614 N N . GLU A 1 75 ? 21.323 2.379 -10.559 1.00 89.81 75 GLU A N 1
ATOM 615 C CA . GLU A 1 75 ? 21.694 1.168 -11.295 1.00 89.81 75 GLU A CA 1
ATOM 616 C C . GLU A 1 75 ? 20.929 1.020 -12.628 1.00 89.81 75 GLU A C 1
ATOM 618 O O . GLU A 1 75 ? 21.405 0.323 -13.528 1.00 89.81 75 GLU A O 1
ATOM 623 N N . PHE A 1 76 ? 19.782 1.691 -12.788 1.00 90.62 76 PHE A N 1
ATOM 624 C CA . PHE A 1 76 ? 18.986 1.686 -14.015 1.00 90.62 76 PHE A CA 1
ATOM 625 C C . PHE A 1 76 ? 19.716 2.413 -15.150 1.00 90.62 76 PHE A C 1
ATOM 627 O O . PHE A 1 76 ? 20.056 3.592 -15.053 1.00 90.62 76 PHE A O 1
ATOM 634 N N . LYS A 1 77 ? 19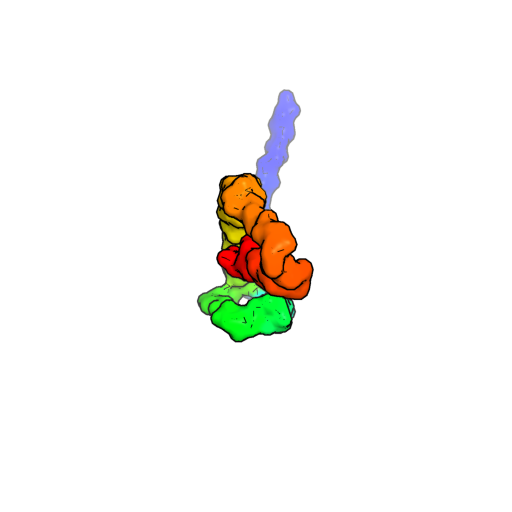.941 1.707 -16.261 1.00 88.19 77 LYS A N 1
ATOM 635 C CA . LYS A 1 77 ? 20.627 2.239 -17.443 1.00 88.19 77 LYS A CA 1
ATOM 636 C C . LYS A 1 77 ? 19.759 2.074 -18.675 1.00 88.19 77 LYS A C 1
ATOM 638 O O . LYS A 1 77 ? 19.220 0.998 -18.913 1.00 88.19 77 LYS A O 1
ATOM 643 N N . MET A 1 78 ? 19.701 3.122 -19.492 1.00 90.56 78 MET A N 1
ATOM 644 C CA . MET A 1 78 ? 19.118 3.034 -20.824 1.00 90.56 78 MET A CA 1
ATOM 645 C C . MET A 1 78 ? 20.192 2.684 -21.851 1.00 90.56 78 MET A C 1
ATOM 647 O O . MET A 1 78 ? 21.175 3.400 -22.023 1.00 90.56 78 MET A O 1
ATOM 651 N N . ASP A 1 79 ? 19.992 1.564 -22.529 1.00 89.69 79 ASP A N 1
ATOM 652 C CA . ASP A 1 79 ? 20.748 1.144 -23.703 1.00 89.69 79 ASP A CA 1
ATOM 653 C C . ASP A 1 79 ? 20.295 1.921 -24.951 1.00 89.69 79 ASP A C 1
ATOM 655 O O . ASP A 1 79 ? 19.119 1.897 -25.322 1.00 89.69 79 ASP A O 1
ATOM 659 N N . ALA A 1 80 ? 21.237 2.586 -25.620 1.00 82.69 80 ALA A N 1
ATOM 660 C CA . ALA A 1 80 ? 20.993 3.380 -26.822 1.00 82.69 80 ALA A CA 1
ATOM 661 C C . ALA A 1 80 ? 20.499 2.551 -28.023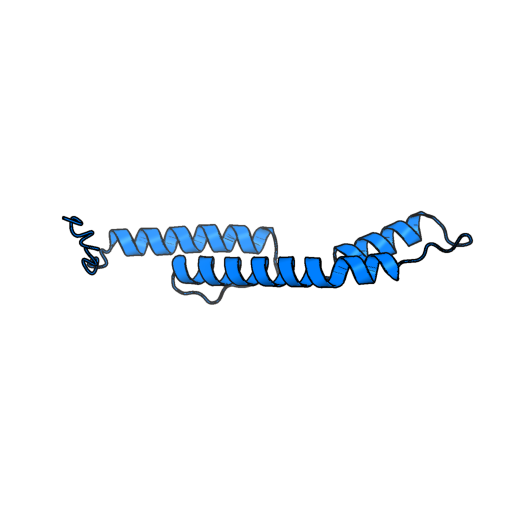 1.00 82.69 80 ALA A C 1
ATOM 663 O O . ALA A 1 80 ? 19.924 3.107 -28.957 1.00 82.69 80 ALA A O 1
ATOM 664 N N . ILE A 1 81 ? 20.720 1.235 -28.010 1.00 88.88 81 ILE A N 1
ATOM 665 C CA . ILE A 1 81 ? 20.342 0.319 -29.094 1.00 88.88 81 ILE A CA 1
ATOM 666 C C . ILE A 1 81 ? 18.929 -0.249 -28.862 1.00 88.88 81 ILE A C 1
ATOM 668 O O . ILE A 1 81 ? 18.290 -0.766 -29.781 1.00 88.88 81 ILE A O 1
ATOM 672 N N . MET A 1 82 ? 18.399 -0.132 -27.640 1.00 90.88 82 MET A N 1
ATOM 673 C CA . MET A 1 82 ? 17.090 -0.664 -27.279 1.00 90.88 82 MET A CA 1
ATOM 674 C C . MET A 1 82 ? 15.967 0.355 -27.515 1.00 90.88 82 MET A C 1
ATOM 676 O O . MET A 1 82 ? 16.075 1.536 -27.193 1.00 90.88 82 MET A O 1
ATOM 680 N N . ALA A 1 83 ? 14.846 -0.127 -28.058 1.00 92.88 83 ALA A N 1
ATOM 681 C CA . ALA A 1 83 ? 13.661 0.690 -28.282 1.00 92.88 83 ALA A CA 1
ATOM 682 C C . ALA A 1 83 ? 13.117 1.273 -26.967 1.00 92.88 83 ALA A C 1
ATOM 684 O O . ALA A 1 83 ? 12.977 0.557 -25.975 1.00 92.88 83 ALA A O 1
ATOM 685 N N . MET A 1 84 ? 12.713 2.546 -27.000 1.00 90.50 84 MET A N 1
ATOM 686 C CA . MET A 1 84 ? 12.177 3.282 -25.846 1.00 90.50 84 MET A CA 1
ATOM 687 C C . MET A 1 84 ? 11.042 2.540 -25.122 1.00 90.50 84 MET A C 1
ATOM 689 O O . MET A 1 84 ? 10.996 2.532 -23.898 1.00 90.50 84 MET A O 1
ATOM 693 N N . ALA A 1 85 ? 10.166 1.848 -25.856 1.00 91.56 85 ALA A N 1
ATOM 694 C CA . ALA A 1 85 ? 9.077 1.067 -25.266 1.00 91.56 85 ALA A CA 1
ATOM 695 C C . ALA A 1 85 ? 9.569 -0.016 -24.284 1.00 91.56 85 ALA A C 1
ATOM 697 O O . ALA A 1 85 ? 8.944 -0.234 -23.253 1.00 91.56 85 ALA A O 1
ATOM 698 N N . LYS A 1 86 ? 10.715 -0.652 -24.561 1.00 90.19 86 LYS A N 1
ATOM 699 C CA . LYS A 1 86 ? 11.306 -1.657 -23.662 1.00 90.19 86 LYS A CA 1
ATOM 700 C C . LYS A 1 86 ? 11.936 -1.026 -22.422 1.00 90.19 86 LYS A C 1
ATOM 702 O O . LYS A 1 86 ? 11.920 -1.627 -21.356 1.00 90.19 86 LYS A O 1
ATOM 707 N N . HIS A 1 87 ? 12.469 0.188 -22.549 1.00 90.19 87 HIS A N 1
ATOM 708 C CA . HIS A 1 87 ? 12.959 0.945 -21.399 1.00 90.19 87 HIS A CA 1
ATOM 709 C C . HIS A 1 87 ? 11.828 1.400 -20.481 1.00 90.19 87 HIS A C 1
ATOM 711 O O . HIS A 1 87 ? 11.991 1.368 -19.267 1.00 90.19 87 HIS A O 1
ATOM 717 N N . LEU A 1 88 ? 10.686 1.795 -21.050 1.00 89.50 88 LEU A N 1
ATOM 718 C CA . LEU A 1 88 ? 9.493 2.153 -20.283 1.00 89.50 88 LEU A CA 1
ATOM 719 C C . LEU A 1 88 ? 8.914 0.944 -19.540 1.00 89.50 88 LEU A C 1
ATOM 721 O O . LEU A 1 88 ? 8.577 1.077 -18.372 1.00 89.50 88 LEU A O 1
ATOM 725 N N . ASP A 1 89 ? 8.881 -0.232 -20.172 1.00 88.56 89 ASP A N 1
ATOM 726 C CA . ASP A 1 89 ? 8.478 -1.484 -19.515 1.00 88.56 89 ASP A CA 1
ATOM 727 C C . ASP A 1 89 ? 9.426 -1.861 -18.360 1.00 88.56 89 ASP A C 1
ATOM 729 O O . ASP A 1 89 ? 8.991 -2.150 -17.247 1.00 88.56 89 ASP A O 1
ATOM 733 N N . ALA A 1 90 ? 10.742 -1.763 -18.573 1.00 86.06 90 ALA A N 1
ATOM 734 C CA . ALA A 1 90 ? 11.732 -2.010 -17.523 1.00 86.06 90 ALA A CA 1
ATOM 735 C C . ALA A 1 90 ? 11.657 -0.986 -16.373 1.00 86.06 90 ALA A C 1
ATOM 737 O O . ALA A 1 90 ? 11.886 -1.332 -15.213 1.00 86.06 90 ALA A O 1
ATOM 738 N N . PHE A 1 91 ? 11.342 0.273 -16.684 1.00 84.50 91 PHE A N 1
ATOM 739 C CA . PHE A 1 91 ? 11.125 1.320 -15.690 1.00 84.50 91 PHE A CA 1
ATOM 740 C C . PHE A 1 91 ? 9.847 1.073 -14.880 1.00 84.50 91 PHE A C 1
ATOM 742 O O . PHE A 1 91 ? 9.873 1.197 -13.657 1.00 84.50 91 PHE A O 1
ATOM 749 N N . ASP A 1 92 ? 8.755 0.673 -15.535 1.00 82.69 92 ASP A N 1
ATOM 750 C CA . ASP A 1 92 ? 7.503 0.316 -14.866 1.00 82.69 92 ASP A CA 1
ATOM 751 C C . ASP A 1 92 ? 7.719 -0.862 -13.909 1.00 82.69 92 ASP A C 1
ATOM 753 O O . ASP A 1 92 ? 7.394 -0.774 -12.729 1.00 82.69 92 ASP A O 1
ATOM 757 N N . GLN A 1 93 ? 8.429 -1.907 -14.344 1.00 82.88 93 GLN A N 1
ATOM 758 C CA . GLN A 1 93 ? 8.815 -3.023 -13.472 1.00 82.88 93 GLN A CA 1
ATOM 759 C C . GLN A 1 93 ? 9.720 -2.599 -12.302 1.00 82.88 93 GLN A C 1
ATOM 761 O O . GLN A 1 93 ? 9.629 -3.169 -11.213 1.00 82.88 93 GLN A O 1
ATOM 766 N N . LEU A 1 94 ? 10.586 -1.598 -12.488 1.00 83.50 94 LEU A N 1
ATOM 767 C CA . LEU A 1 94 ? 11.440 -1.062 -11.424 1.00 83.50 94 LEU A CA 1
ATOM 768 C C . LEU A 1 94 ? 10.633 -0.310 -10.353 1.00 83.50 94 LEU A C 1
ATOM 770 O O . LEU A 1 94 ? 10.975 -0.401 -9.171 1.00 83.50 94 LEU A O 1
ATOM 774 N N . VAL A 1 95 ? 9.578 0.402 -10.759 1.00 74.94 95 VAL A N 1
ATOM 775 C CA . VAL A 1 95 ? 8.694 1.178 -9.873 1.00 74.94 95 VAL A CA 1
ATOM 776 C C . VAL A 1 95 ? 7.615 0.300 -9.223 1.00 74.94 95 VAL A C 1
ATOM 778 O O . VAL A 1 95 ? 7.328 0.480 -8.041 1.00 74.94 95 VAL A O 1
ATOM 781 N N . VAL A 1 96 ? 7.043 -0.653 -9.965 1.00 71.25 96 VAL A N 1
ATOM 782 C CA . VAL A 1 96 ? 5.919 -1.513 -9.545 1.00 71.25 96 VAL A CA 1
ATOM 783 C C . VAL A 1 96 ? 6.381 -2.805 -8.861 1.00 71.25 96 VAL A C 1
ATOM 785 O O . VAL A 1 96 ? 5.634 -3.381 -8.077 1.00 71.25 96 VAL A O 1
ATOM 788 N N . GLY A 1 97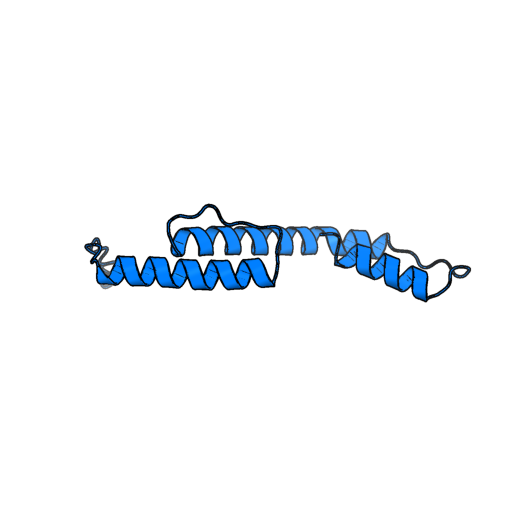 ? 7.607 -3.275 -9.113 1.00 64.69 97 GLY A N 1
ATOM 789 C CA . GLY A 1 97 ? 8.167 -4.504 -8.532 1.00 64.69 97 GLY A CA 1
ATOM 790 C C . GLY A 1 97 ? 8.565 -4.402 -7.051 1.00 64.69 97 GLY A C 1
ATOM 791 O O . GLY A 1 97 ? 9.621 -4.926 -6.682 1.00 64.69 97 GLY A O 1
ATOM 792 N N . LEU A 1 98 ? 7.776 -3.694 -6.236 1.00 57.69 98 LEU A N 1
ATOM 793 C CA . LEU A 1 98 ? 7.950 -3.447 -4.800 1.00 57.69 98 LEU A CA 1
ATOM 794 C C . LEU A 1 98 ? 6.672 -3.761 -4.009 1.00 57.69 98 LEU A C 1
ATOM 796 O O . LEU A 1 98 ? 5.578 -3.349 -4.449 1.00 57.69 98 LEU A O 1
#

Sequence (98 aa):
MLAHVEVVTKERETTEAWLENDVRALDIIAQGVELQHPTKKLSSTRAIQAWLMLSEFYNRTTLHNWATMPRRFHEFKMDAIMAMAKHLDAFDQLVVGL

Organism: NCBI:txid2874970

InterPro domains:
  IPR061502 Copia/RE1/RE2-like, N-terminal domain [PF14223] (4-98)

Foldseek 3Di:
DPDDPPPPPPVPDCDPVNLVVQVVLLVVLQVVCCVVPVPDDDPDPGNVVSVVVVVCVCVVVVVVCVVCVVVLVVVQDDDPVDDPVVSVVVVCCSNVVD

Radius of gyration: 22.28 Å; chains: 1; bounding box: 46×36×68 Å

pLDDT: mean 77.16, std 13.76, range [40.28, 92.88]